Protein AF-A0A523DUR1-F1 (afdb_monomer_lite)

Radius of gyration: 14.65 Å; chains: 1; bounding box: 39×16×34 Å

Structure (mmCIF, N/CA/C/O backbone):
data_AF-A0A523DUR1-F1
#
_entry.id   AF-A0A523DUR1-F1
#
loop_
_atom_site.group_PDB
_atom_site.id
_atom_site.type_symbol
_atom_site.label_atom_id
_atom_site.label_alt_id
_atom_site.label_comp_id
_atom_site.label_asym_id
_atom_site.label_entity_id
_atom_site.label_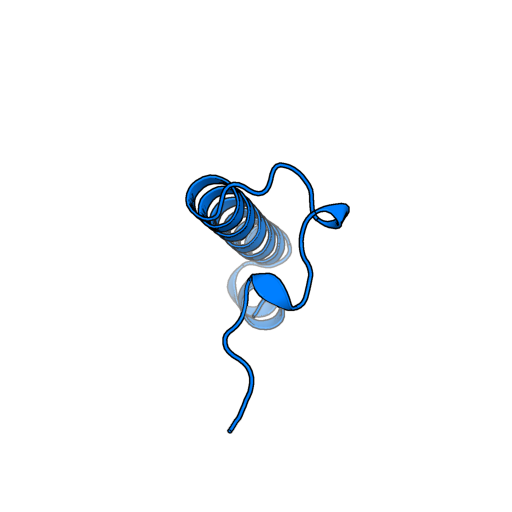seq_id
_atom_site.pdbx_PDB_ins_code
_a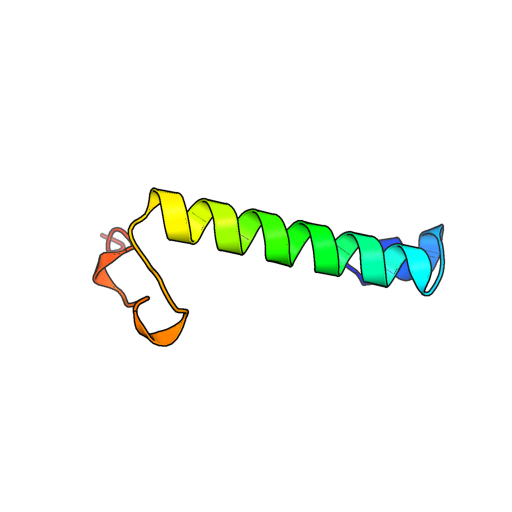tom_site.Cartn_x
_atom_site.Cartn_y
_atom_site.Cartn_z
_atom_site.occupancy
_atom_site.B_iso_or_equiv
_atom_site.auth_seq_id
_atom_site.auth_comp_id
_atom_site.auth_asym_id
_atom_site.auth_atom_id
_atom_site.pdbx_PDB_model_num
ATOM 1 N N . PRO A 1 1 ? -4.800 -0.097 -13.480 1.00 86.94 1 PRO A N 1
ATOM 2 C CA . PRO A 1 1 ? -3.842 1.036 -13.360 1.00 86.94 1 PRO A CA 1
ATOM 3 C C . PRO A 1 1 ? -2.399 0.673 -13.743 1.00 86.94 1 PRO A C 1
ATOM 5 O O . PRO A 1 1 ? -1.824 1.358 -14.576 1.00 86.94 1 PRO A O 1
ATOM 8 N N . TYR A 1 2 ? -1.834 -0.412 -13.193 1.00 93.69 2 TYR A N 1
ATOM 9 C CA . TYR A 1 2 ? -0.433 -0.797 -13.442 1.00 93.69 2 TYR A CA 1
ATOM 10 C C . TYR A 1 2 ? -0.123 -1.141 -14.909 1.00 93.69 2 TYR A C 1
ATOM 12 O O . TYR A 1 2 ? 0.987 -0.893 -15.354 1.00 93.69 2 TYR A O 1
ATOM 20 N N . ILE A 1 3 ? -1.100 -1.645 -15.675 1.00 97.19 3 ILE A N 1
ATOM 21 C CA . ILE A 1 3 ? -0.951 -1.926 -17.117 1.00 97.19 3 ILE A CA 1
ATOM 22 C C . ILE A 1 3 ? -0.562 -0.659 -17.892 1.00 97.19 3 ILE A C 1
ATOM 24 O O . ILE A 1 3 ? 0.273 -0.721 -18.786 1.00 97.19 3 ILE A O 1
ATOM 28 N N . TRP A 1 4 ? -1.106 0.501 -17.513 1.00 96.69 4 TRP A N 1
ATOM 29 C CA . TRP A 1 4 ? -0.718 1.775 -18.119 1.00 96.69 4 TRP A CA 1
ATOM 30 C C . TRP A 1 4 ? 0.695 2.199 -17.706 1.00 96.69 4 TRP A C 1
ATOM 32 O O . TRP A 1 4 ? 1.443 2.689 -18.539 1.00 96.69 4 TRP A O 1
ATOM 42 N N . GLY A 1 5 ? 1.094 1.946 -16.455 1.00 97.06 5 GLY A N 1
ATOM 43 C CA . GLY A 1 5 ? 2.478 2.149 -16.009 1.00 97.06 5 GLY A CA 1
ATOM 44 C C . GLY A 1 5 ? 3.468 1.275 -16.785 1.00 97.06 5 GLY A C 1
ATOM 45 O O . GLY A 1 5 ? 4.487 1.776 -17.251 1.00 97.06 5 GLY A O 1
ATOM 46 N N . LEU A 1 6 ? 3.115 0.004 -17.001 1.00 98.19 6 LEU A N 1
ATOM 47 C CA . LEU A 1 6 ? 3.894 -0.934 -17.807 1.00 98.19 6 LEU A CA 1
ATOM 48 C C . LEU A 1 6 ? 4.048 -0.452 -19.252 1.00 98.19 6 LEU A C 1
ATOM 50 O O . LEU A 1 6 ? 5.152 -0.469 -19.785 1.00 98.19 6 LEU A O 1
ATOM 54 N N . ALA A 1 7 ? 2.952 -0.018 -19.876 1.00 98.19 7 ALA A N 1
ATOM 55 C CA . ALA A 1 7 ? 2.963 0.452 -21.258 1.00 98.19 7 ALA A CA 1
ATOM 56 C C . ALA A 1 7 ? 3.782 1.743 -21.439 1.00 98.19 7 ALA A C 1
ATOM 58 O O . ALA A 1 7 ? 4.447 1.895 -22.459 1.00 98.19 7 ALA A O 1
ATOM 59 N N . SER A 1 8 ? 3.748 2.656 -20.463 1.00 97.44 8 SER A N 1
ATOM 60 C CA . SER A 1 8 ? 4.433 3.950 -20.563 1.00 97.44 8 SER A CA 1
ATOM 61 C C . SER A 1 8 ? 5.912 3.900 -20.171 1.00 97.44 8 SER A C 1
ATOM 63 O O . SER A 1 8 ? 6.724 4.570 -20.801 1.00 97.44 8 SER A O 1
ATOM 65 N N . PHE A 1 9 ? 6.267 3.145 -19.124 1.00 97.56 9 PHE A N 1
ATOM 66 C CA . PHE A 1 9 ? 7.602 3.194 -18.502 1.00 97.56 9 PHE A CA 1
ATOM 67 C C . PHE A 1 9 ? 8.148 1.811 -18.100 1.00 97.56 9 PHE A C 1
ATOM 69 O O . PHE A 1 9 ? 9.081 1.714 -17.306 1.00 97.56 9 PHE A O 1
ATOM 76 N N . GLY A 1 10 ? 7.568 0.719 -18.605 1.00 97.88 10 GLY A N 1
ATOM 77 C CA . GLY A 1 10 ? 8.035 -0.632 -18.296 1.00 97.88 10 GLY A CA 1
ATOM 78 C C . GLY A 1 10 ? 7.896 -0.992 -16.812 1.00 97.88 10 GLY A C 1
ATOM 79 O O . GLY A 1 10 ? 6.935 -0.605 -16.141 1.00 97.88 10 GLY A O 1
ATOM 80 N N . GLN A 1 11 ? 8.856 -1.758 -16.289 1.00 97.88 11 GLN A N 1
ATOM 81 C CA . GLN A 1 11 ? 8.853 -2.212 -14.894 1.00 97.88 11 GLN A CA 1
ATOM 82 C C . GLN A 1 11 ? 8.844 -1.044 -13.897 1.00 97.88 11 GLN A C 1
ATOM 84 O O . GLN A 1 11 ? 8.065 -1.075 -12.945 1.00 97.88 11 GLN A O 1
ATOM 89 N N . GLU A 1 12 ? 9.627 0.010 -14.140 1.00 98.44 12 GLU A N 1
ATOM 90 C CA . GLU A 1 12 ? 9.673 1.193 -13.269 1.00 98.44 12 GLU A CA 1
ATOM 91 C C . GLU A 1 12 ? 8.289 1.849 -13.136 1.00 98.44 12 GLU A C 1
ATOM 93 O O . GLU A 1 12 ? 7.870 2.242 -12.044 1.00 98.44 12 GLU A O 1
ATOM 98 N N . GLY A 1 13 ? 7.522 1.896 -14.230 1.00 98.25 13 GLY A N 1
ATOM 99 C CA . GLY A 1 13 ? 6.146 2.390 -14.209 1.00 98.25 13 GLY A CA 1
ATOM 100 C C . GLY A 1 13 ? 5.206 1.526 -13.367 1.00 98.25 13 GLY A C 1
ATOM 101 O O . GLY A 1 13 ? 4.339 2.052 -12.666 1.00 98.25 13 GLY A O 1
ATOM 102 N N . VAL A 1 14 ? 5.379 0.202 -13.389 1.00 98.56 14 VAL A N 1
ATOM 103 C CA . VAL A 1 14 ? 4.620 -0.715 -12.522 1.00 98.56 14 VAL A CA 1
ATOM 104 C C . VAL A 1 14 ? 4.975 -0.485 -11.054 1.00 98.56 14 VAL A C 1
ATOM 106 O O . VAL A 1 14 ? 4.074 -0.344 -10.224 1.00 98.56 14 VAL A O 1
ATOM 109 N N . GLU A 1 15 ? 6.265 -0.401 -10.736 1.00 98.56 15 GLU A N 1
ATOM 110 C CA . GLU A 1 15 ? 6.760 -0.182 -9.374 1.00 98.56 15 GLU A CA 1
ATOM 111 C C . GLU A 1 15 ? 6.271 1.146 -8.793 1.00 98.56 15 GLU A C 1
ATOM 113 O O . GLU A 1 15 ? 5.842 1.194 -7.635 1.00 98.56 15 GLU A O 1
ATOM 118 N N . MET A 1 16 ? 6.257 2.208 -9.602 1.00 98.25 16 MET A N 1
ATOM 119 C CA . MET A 1 16 ? 5.729 3.508 -9.197 1.00 98.25 16 MET A CA 1
ATOM 120 C C . MET A 1 16 ? 4.236 3.423 -8.867 1.00 98.25 16 MET A C 1
ATOM 122 O O . MET A 1 16 ? 3.823 3.865 -7.794 1.00 98.25 16 MET A O 1
ATOM 126 N N . VAL A 1 17 ? 3.424 2.809 -9.737 1.00 98.31 17 VAL A N 1
ATOM 127 C CA . VAL A 1 17 ? 1.979 2.660 -9.497 1.00 98.31 17 VAL A CA 1
ATOM 128 C C . VAL A 1 17 ? 1.713 1.856 -8.223 1.00 98.31 17 VAL A C 1
ATOM 130 O O . VAL A 1 17 ? 0.903 2.275 -7.397 1.00 98.31 17 VAL A O 1
ATOM 133 N N . LEU A 1 18 ? 2.402 0.728 -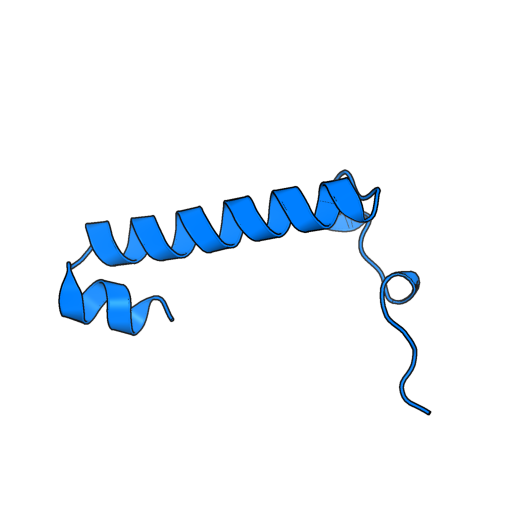8.029 1.00 98.44 18 LEU A N 1
ATOM 134 C CA . LEU A 1 18 ? 2.240 -0.096 -6.828 1.00 98.44 18 LEU A CA 1
ATOM 135 C C . LEU A 1 18 ? 2.697 0.639 -5.562 1.00 98.44 18 LEU A C 1
ATOM 137 O O . LEU A 1 18 ? 2.029 0.563 -4.531 1.00 98.44 18 LEU A O 1
ATOM 141 N N . THR A 1 19 ? 3.796 1.390 -5.639 1.00 98.56 19 THR A N 1
ATOM 142 C CA . THR A 1 19 ? 4.301 2.192 -4.519 1.00 98.56 19 THR A CA 1
ATOM 143 C C . THR A 1 19 ? 3.311 3.277 -4.117 1.00 98.56 19 THR A C 1
ATOM 145 O O . THR A 1 19 ? 3.040 3.432 -2.926 1.00 98.56 19 THR A O 1
ATOM 148 N N . THR A 1 20 ? 2.742 3.999 -5.084 1.00 98.38 20 THR A N 1
ATOM 149 C CA . THR A 1 20 ? 1.721 5.020 -4.822 1.00 98.38 20 THR A CA 1
ATOM 150 C C . THR A 1 20 ? 0.488 4.402 -4.178 1.00 98.38 20 THR A C 1
ATOM 152 O O . THR A 1 20 ? 0.077 4.852 -3.114 1.00 98.38 20 THR A O 1
ATOM 155 N N . LEU A 1 21 ? -0.054 3.319 -4.748 1.00 98.38 21 LEU A N 1
ATOM 156 C CA . LEU A 1 21 ? -1.225 2.640 -4.182 1.00 98.38 21 LEU A CA 1
ATOM 157 C C . LEU A 1 21 ? -0.980 2.170 -2.743 1.00 98.38 21 LEU A C 1
ATOM 159 O O . LEU A 1 21 ? -1.842 2.342 -1.885 1.00 98.38 21 LEU A O 1
ATOM 163 N N . ARG A 1 22 ? 0.204 1.614 -2.463 1.00 98.25 22 ARG A N 1
ATOM 164 C CA . ARG A 1 22 ? 0.577 1.182 -1.113 1.00 98.25 22 ARG A CA 1
ATOM 165 C C . ARG A 1 22 ? 0.654 2.358 -0.137 1.00 98.25 22 ARG A C 1
ATOM 167 O O . ARG A 1 22 ? 0.103 2.264 0.954 1.00 98.25 22 ARG A O 1
ATOM 174 N N . ARG A 1 23 ? 1.316 3.456 -0.516 1.00 98.56 23 ARG A N 1
ATOM 175 C CA . ARG A 1 23 ? 1.462 4.649 0.339 1.00 98.56 23 ARG A CA 1
ATOM 176 C C . ARG A 1 23 ? 0.117 5.301 0.651 1.00 98.56 23 ARG A C 1
ATOM 178 O O . ARG A 1 23 ? -0.133 5.636 1.803 1.00 98.56 23 ARG A O 1
ATOM 185 N N . GLU A 1 24 ? -0.743 5.440 -0.353 1.00 98.56 24 GLU A N 1
ATOM 186 C CA . GLU A 1 24 ? -2.089 5.996 -0.178 1.00 98.56 24 GLU A CA 1
ATOM 187 C C . GLU A 1 24 ? -2.948 5.107 0.727 1.00 98.56 24 GLU A C 1
ATOM 189 O O . GLU A 1 24 ? -3.624 5.608 1.624 1.00 98.56 24 GLU A O 1
ATOM 194 N N . LEU A 1 25 ? -2.870 3.779 0.566 1.00 97.94 25 LEU A N 1
ATOM 195 C CA . LEU A 1 25 ? -3.565 2.847 1.454 1.00 97.94 25 LEU A CA 1
ATOM 196 C C . LEU A 1 25 ? -3.059 2.954 2.900 1.00 97.94 25 LEU A C 1
ATOM 198 O O . LEU A 1 25 ? -3.867 3.040 3.822 1.00 97.94 25 LEU A O 1
ATOM 202 N N . GLU A 1 26 ? -1.740 2.988 3.112 1.00 98.38 26 GLU A N 1
ATOM 203 C CA . GLU A 1 26 ? -1.143 3.165 4.443 1.00 98.38 26 GLU A CA 1
ATOM 204 C C . GLU A 1 26 ? -1.580 4.486 5.094 1.00 98.38 26 GLU A C 1
ATOM 206 O O . GLU A 1 26 ? -1.898 4.515 6.285 1.00 98.38 26 GLU A O 1
ATOM 211 N N . LEU A 1 27 ? -1.627 5.578 4.324 1.00 98.56 27 LEU A N 1
ATOM 212 C CA . LEU A 1 27 ? -2.098 6.876 4.801 1.00 98.56 27 LEU A CA 1
ATOM 213 C C . LEU A 1 27 ? -3.582 6.829 5.182 1.00 98.56 27 LEU A C 1
ATOM 215 O O . LEU A 1 27 ? -3.940 7.239 6.285 1.00 98.56 27 LEU A O 1
ATOM 219 N N . ALA A 1 28 ? -4.434 6.288 4.311 1.00 98.25 28 ALA A N 1
ATOM 220 C CA . ALA A 1 28 ? -5.864 6.155 4.570 1.00 98.25 28 ALA A CA 1
ATOM 221 C C . ALA A 1 28 ? -6.140 5.297 5.813 1.00 98.25 28 ALA A C 1
ATOM 223 O O . ALA A 1 28 ? -6.956 5.675 6.651 1.00 98.25 28 ALA A O 1
ATOM 224 N N . MET A 1 29 ? -5.416 4.187 5.983 1.00 98.31 29 MET A N 1
ATOM 225 C CA . MET A 1 29 ? -5.522 3.341 7.172 1.00 98.31 29 MET A CA 1
ATOM 226 C C . MET A 1 29 ? -5.149 4.100 8.446 1.00 98.31 29 MET A C 1
ATOM 228 O O . MET A 1 29 ? -5.888 4.035 9.424 1.00 98.31 29 MET A O 1
ATOM 232 N N . ARG A 1 30 ? -4.055 4.8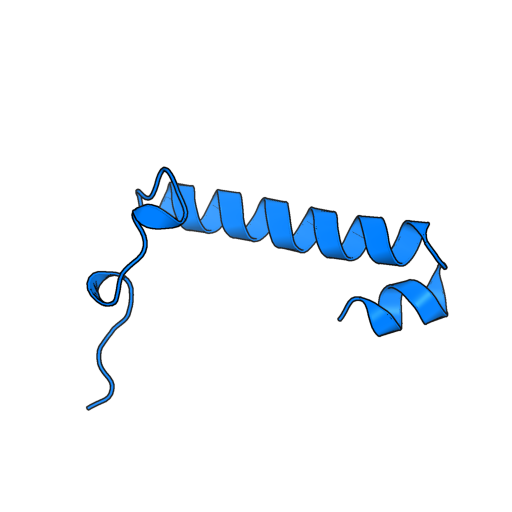74 8.433 1.00 98.00 30 ARG A N 1
ATOM 233 C CA . ARG A 1 30 ? -3.656 5.707 9.582 1.00 98.00 30 ARG A CA 1
ATOM 234 C C 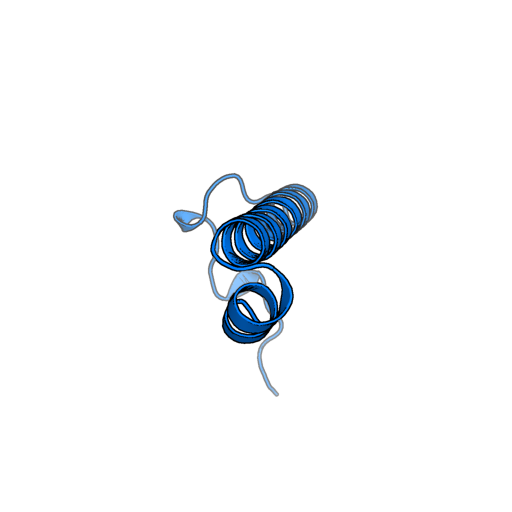. ARG A 1 30 ? -4.722 6.738 9.935 1.00 98.00 30 ARG A C 1
ATOM 236 O O . ARG A 1 30 ? -5.048 6.884 11.108 1.00 98.00 30 ARG A O 1
ATOM 243 N N . LEU A 1 31 ? -5.277 7.419 8.933 1.00 97.81 31 LEU A N 1
ATOM 244 C CA . LEU A 1 31 ? -6.348 8.400 9.129 1.00 97.81 31 LEU A CA 1
ATOM 245 C C . LEU A 1 31 ? -7.642 7.754 9.644 1.00 97.81 31 LEU A C 1
ATOM 247 O O . LEU A 1 31 ? -8.370 8.376 10.411 1.00 97.81 31 LEU A O 1
ATOM 251 N N . ALA A 1 32 ? -7.902 6.503 9.266 1.00 97.31 32 ALA A N 1
ATOM 252 C CA . ALA A 1 32 ? -9.036 5.719 9.741 1.00 97.31 32 ALA A CA 1
ATOM 253 C C . ALA A 1 32 ? -8.781 4.999 11.083 1.00 97.31 32 ALA A C 1
ATOM 255 O O . ALA A 1 32 ? -9.671 4.319 11.584 1.00 97.31 32 ALA A O 1
ATOM 256 N N . GLY A 1 33 ? -7.584 5.113 11.671 1.00 97.56 33 GLY A N 1
ATOM 257 C CA . GLY A 1 33 ? -7.233 4.440 12.928 1.00 97.56 33 GLY A CA 1
ATOM 258 C C . GLY A 1 33 ? -6.939 2.937 12.806 1.00 97.56 33 GLY A C 1
ATOM 259 O O . GLY A 1 33 ? -6.914 2.237 13.816 1.00 97.56 33 GLY A O 1
ATOM 260 N N . ALA A 1 34 ? -6.690 2.421 11.600 1.00 98.06 34 ALA A N 1
ATOM 261 C CA . ALA A 1 34 ? -6.336 1.023 11.360 1.00 98.06 34 ALA A CA 1
ATOM 262 C C . ALA A 1 34 ? -4.811 0.825 11.291 1.00 98.06 34 ALA A C 1
ATOM 264 O O . ALA A 1 34 ? -4.103 1.507 10.551 1.00 98.06 34 ALA A O 1
ATOM 265 N N . THR A 1 35 ? -4.293 -0.164 12.023 1.00 96.94 35 THR A N 1
ATOM 266 C CA . THR A 1 35 ? -2.851 -0.487 12.074 1.00 96.94 35 THR A CA 1
ATOM 267 C C . THR A 1 35 ? -2.463 -1.701 11.230 1.00 96.94 35 THR A C 1
ATOM 269 O O . THR A 1 35 ? -1.280 -1.976 11.044 1.00 96.94 35 THR A O 1
ATOM 272 N N . SER A 1 36 ? -3.443 -2.444 10.708 1.00 97.62 36 SER A N 1
ATOM 273 C CA . SER A 1 36 ? -3.221 -3.597 9.835 1.00 97.62 36 SER A CA 1
ATOM 274 C C . SER A 1 36 ? -4.439 -3.860 8.954 1.00 97.62 36 SER A C 1
ATOM 276 O O . SER A 1 36 ? -5.553 -3.474 9.298 1.00 97.62 36 SER A O 1
ATOM 278 N N . VAL A 1 37 ? -4.244 -4.567 7.838 1.00 97.38 37 VAL A N 1
ATOM 279 C CA . VAL A 1 37 ? -5.348 -4.957 6.940 1.00 97.38 37 VAL A CA 1
ATOM 280 C C . VAL A 1 37 ? -6.374 -5.831 7.667 1.00 97.38 37 VAL A C 1
ATOM 282 O O . VAL A 1 37 ? -7.562 -5.738 7.397 1.00 97.38 37 VAL A O 1
ATOM 285 N N . ARG A 1 38 ? -5.934 -6.637 8.643 1.00 97.94 38 ARG A N 1
ATOM 286 C CA . ARG A 1 38 ? -6.819 -7.478 9.463 1.00 97.94 38 ARG A CA 1
ATOM 287 C C . ARG A 1 38 ? -7.779 -6.664 10.336 1.00 97.94 38 ARG A C 1
ATOM 289 O O . ARG A 1 38 ? -8.816 -7.190 10.712 1.00 97.94 38 ARG A O 1
ATOM 296 N N . ALA A 1 39 ? -7.428 -5.422 10.666 1.00 97.50 39 ALA A N 1
ATOM 297 C CA . ALA A 1 39 ? -8.288 -4.534 11.440 1.00 97.50 39 ALA A CA 1
ATOM 298 C C . ALA A 1 39 ? -9.406 -3.896 10.598 1.00 97.50 39 ALA A C 1
ATOM 300 O O . ALA A 1 39 ? -10.265 -3.233 11.163 1.00 97.50 39 ALA A O 1
A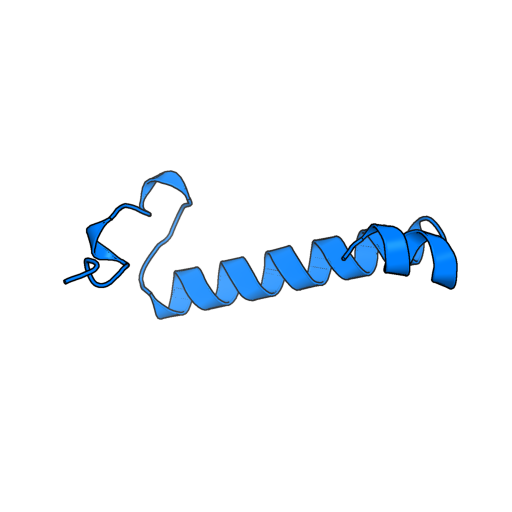TOM 301 N N . LEU A 1 40 ? -9.384 -4.056 9.269 1.00 97.00 40 LEU A N 1
ATOM 302 C CA . LEU A 1 40 ? -10.404 -3.507 8.382 1.00 97.00 40 LEU A CA 1
ATOM 303 C C . LEU A 1 40 ? -11.576 -4.484 8.263 1.00 97.00 40 LEU A C 1
ATOM 305 O O . LEU A 1 40 ? -11.411 -5.620 7.818 1.00 97.00 40 LEU A O 1
ATOM 309 N N . ASP A 1 41 ? -12.767 -4.009 8.610 1.00 96.00 41 ASP A N 1
ATOM 310 C CA . ASP A 1 41 ? -14.026 -4.732 8.453 1.00 96.00 41 ASP A CA 1
ATOM 311 C C . ASP A 1 41 ? -15.145 -3.803 7.941 1.00 96.00 41 ASP A C 1
ATOM 313 O O . ASP A 1 41 ? -14.913 -2.646 7.581 1.00 96.00 41 ASP A O 1
ATOM 317 N N . GLY A 1 42 ? -16.374 -4.319 7.871 1.00 95.56 42 GLY A N 1
ATOM 318 C CA . GLY A 1 42 ? -17.528 -3.578 7.359 1.00 95.56 42 GLY A CA 1
ATOM 319 C C . GLY A 1 42 ? -17.884 -2.308 8.143 1.00 95.56 42 GLY A C 1
ATOM 320 O O . GLY A 1 42 ? -18.572 -1.456 7.593 1.00 95.56 42 GLY A O 1
ATOM 321 N N . SER A 1 43 ? -17.408 -2.136 9.380 1.00 94.75 43 SER A N 1
ATOM 322 C CA . SER A 1 43 ? -17.655 -0.928 10.185 1.00 94.75 43 SER A CA 1
ATOM 323 C C . SER A 1 43 ? -16.969 0.326 9.629 1.00 94.75 43 SER A C 1
ATOM 325 O O . SER A 1 43 ? -17.420 1.439 9.892 1.00 94.75 43 SER A O 1
ATOM 327 N N . PHE A 1 44 ? -15.926 0.162 8.807 1.00 95.44 44 PHE A N 1
ATOM 328 C CA . PHE A 1 44 ? -15.209 1.267 8.158 1.00 95.44 44 PHE A CA 1
ATOM 329 C C . PHE A 1 44 ? -15.971 1.875 6.976 1.00 95.44 44 PHE A C 1
ATOM 331 O O . PHE A 1 44 ? -15.571 2.911 6.442 1.00 95.44 44 PHE A O 1
ATOM 338 N N . VAL A 1 45 ? -17.056 1.238 6.533 1.00 95.50 45 VAL A N 1
ATOM 339 C CA . VAL A 1 45 ? -17.851 1.686 5.392 1.00 95.50 45 VAL A CA 1
ATOM 340 C C . VAL A 1 45 ? -19.301 1.884 5.805 1.00 95.50 45 VAL A C 1
ATOM 342 O O . VAL A 1 45 ? -19.856 1.149 6.615 1.00 95.50 45 VAL A O 1
ATOM 345 N N . ARG A 1 46 ? -19.952 2.893 5.225 1.00 95.88 46 ARG A N 1
ATOM 346 C CA . ARG A 1 46 ? -21.392 3.070 5.432 1.00 95.88 46 ARG A CA 1
ATOM 347 C C . ARG A 1 46 ? -22.145 1.947 4.707 1.00 95.88 46 ARG A C 1
ATOM 349 O O . ARG A 1 46 ? -21.852 1.720 3.529 1.00 95.88 46 ARG A O 1
ATOM 356 N N . PRO A 1 47 ? -23.109 1.271 5.357 1.00 92.19 47 PRO A N 1
ATOM 357 C CA . PRO A 1 47 ? -23.932 0.275 4.689 1.00 92.19 47 PRO A CA 1
ATOM 358 C C . PRO A 1 47 ? -24.729 0.917 3.554 1.00 92.19 47 PRO A C 1
ATOM 360 O O . PRO A 1 47 ? -25.107 2.089 3.611 1.00 92.19 47 PRO A O 1
ATOM 363 N N . LYS A 1 48 ? -24.955 0.135 2.499 1.00 85.62 48 LYS A N 1
ATOM 364 C CA . LYS A 1 48 ? -25.818 0.536 1.391 1.00 85.62 48 LYS A CA 1
ATOM 365 C C . LYS A 1 48 ? -27.267 0.447 1.886 1.00 85.62 48 LYS A C 1
ATOM 367 O O . LYS A 1 48 ? -27.643 -0.610 2.385 1.00 85.62 48 LYS A O 1
ATOM 372 N N . THR A 1 49 ? -28.006 1.556 1.813 1.00 76.75 49 THR A N 1
ATOM 373 C CA . THR A 1 49 ? -29.439 1.637 2.148 1.00 76.75 49 THR A CA 1
ATOM 374 C C . THR A 1 49 ? -30.261 0.641 1.344 1.00 76.75 49 THR A C 1
ATOM 376 O O . THR A 1 49 ? -29.937 0.459 0.145 1.00 76.75 49 THR A O 1
#

pLDDT: mean 96.54, std 3.84, range [76.75, 98.56]

Secondary structure (DSSP, 8-state):
-HHHHHHHHHHHHHHHHHHHHHHHHHHHHHHTT-SSGGG--GGGSPPP-

Foldseek 3Di:
DLVVLCVPPNPVRNVVVVVVVVVVVCVVCVVLVHPDPVSDDPVSDDDDD

Sequence (49 aa):
PYIWGLASFGQEGVEMVLTTLRRELELAMRLAGATSVRALDGSFVRPKT